Protein AF-A0A150VLS5-F1 (afdb_monomer_lite)

Secondary structure (DSSP, 8-state):
--SSSSTTTTHHHH--HHHHHHHHHHHHHHHHHHHHHHHHHTSTT----GGGGSGGGHHHHHHHHHHHHHHHHHHHHTHHHHHHHHHHHHHHSSPPPTTPPPPP--

pLDDT: mean 85.42, std 16.16, range [37.53, 98.12]

Sequence (106 aa):
MELYRGYNWDGDDHWTVEAVRDWWRDRGRVREWAVAIAADWGADAHPHWGDNADPRHLGHYHDAAQGHRDFVAHIDGGLEAHLRGYLFWLEQRREPRDGEALPRLR

Structure (mmCIF, N/CA/C/O backbone):
data_AF-A0A150VLS5-F1
#
_entry.id   AF-A0A150VLS5-F1
#
loop_
_atom_site.group_PDB
_atom_site.id
_atom_site.type_symbol
_atom_site.label_atom_id
_atom_site.label_alt_id
_atom_site.label_comp_id
_atom_site.label_asym_id
_atom_site.label_entity_id
_atom_site.label_seq_id
_atom_site.pdbx_PDB_ins_code
_atom_site.Cartn_x
_atom_site.Cartn_y
_atom_site.Cartn_z
_atom_site.occupancy
_atom_site.B_iso_or_equiv
_atom_site.auth_seq_id
_atom_site.auth_comp_id
_atom_site.auth_asym_id
_atom_site.auth_atom_id
_atom_site.pdbx_PDB_model_num
ATOM 1 N N . MET A 1 1 ? 19.022 -3.325 24.878 1.00 37.53 1 MET A N 1
ATOM 2 C CA . MET A 1 1 ? 18.611 -3.507 23.469 1.00 37.53 1 MET A CA 1
ATOM 3 C C . MET A 1 1 ? 17.462 -2.550 23.203 1.00 37.53 1 MET A C 1
ATOM 5 O O . MET A 1 1 ? 16.334 -2.855 23.554 1.00 37.53 1 MET A O 1
ATOM 9 N N . GLU A 1 2 ? 17.769 -1.363 22.686 1.00 45.22 2 GLU A N 1
ATOM 10 C CA . GLU A 1 2 ? 16.852 -0.212 22.642 1.00 45.22 2 GLU A CA 1
ATOM 11 C C . GLU A 1 2 ? 16.812 0.431 21.242 1.00 45.22 2 GLU A C 1
ATOM 13 O O . GLU A 1 2 ? 16.665 1.635 21.104 1.00 45.22 2 GLU A O 1
ATOM 18 N N . LEU A 1 3 ? 16.987 -0.361 20.176 1.00 46.38 3 LEU A N 1
ATOM 19 C CA . LEU A 1 3 ? 17.168 0.177 18.818 1.00 46.38 3 LEU A CA 1
ATOM 20 C C . LEU A 1 3 ? 15.883 0.274 17.970 1.00 46.38 3 LEU A C 1
ATOM 22 O O . LEU A 1 3 ? 15.936 0.800 16.868 1.00 46.38 3 LEU A O 1
ATOM 26 N N . TYR A 1 4 ? 14.734 -0.201 18.466 1.00 48.53 4 TYR A N 1
ATOM 27 C CA . TYR A 1 4 ? 13.494 -0.315 17.672 1.00 48.53 4 TYR A CA 1
ATOM 28 C C . TYR A 1 4 ? 12.305 0.496 18.209 1.00 48.53 4 TYR A C 1
ATOM 30 O O . TYR A 1 4 ? 11.176 0.272 17.792 1.00 48.53 4 TYR A O 1
ATOM 38 N N . ARG A 1 5 ? 12.515 1.444 19.134 1.00 43.06 5 ARG A N 1
ATOM 39 C CA . ARG A 1 5 ? 11.415 2.302 19.630 1.00 43.06 5 ARG A CA 1
ATOM 40 C C . ARG A 1 5 ? 11.134 3.532 18.761 1.00 43.06 5 ARG A C 1
ATOM 42 O O . ARG A 1 5 ? 10.084 4.135 18.919 1.00 43.06 5 ARG A O 1
ATOM 49 N N . GLY A 1 6 ? 12.050 3.900 17.862 1.00 41.09 6 GLY A N 1
ATOM 50 C CA . GLY A 1 6 ? 11.961 5.147 17.092 1.00 41.09 6 GLY A CA 1
ATOM 51 C C . GLY A 1 6 ? 11.148 5.076 15.798 1.00 41.09 6 GLY A C 1
ATOM 52 O O . GLY A 1 6 ? 10.700 6.112 15.331 1.00 41.09 6 GLY A O 1
ATOM 53 N N . TYR A 1 7 ? 10.929 3.887 15.226 1.00 45.72 7 TYR A N 1
ATOM 54 C CA . TYR A 1 7 ? 10.230 3.756 13.935 1.00 45.72 7 TYR A CA 1
ATOM 55 C C . TYR A 1 7 ? 8.700 3.862 14.031 1.00 45.72 7 TYR A C 1
ATOM 57 O O . TYR A 1 7 ? 8.051 4.029 13.006 1.00 45.72 7 TYR A O 1
ATOM 65 N N . ASN A 1 8 ? 8.135 3.800 15.242 1.00 47.16 8 ASN A N 1
ATOM 66 C CA . ASN A 1 8 ? 6.684 3.762 15.461 1.00 47.16 8 ASN A CA 1
ATOM 67 C C . ASN A 1 8 ? 6.135 5.006 16.185 1.00 47.16 8 ASN A C 1
ATOM 69 O O . ASN A 1 8 ? 4.960 5.024 16.526 1.00 47.16 8 ASN A O 1
ATOM 73 N N . TRP A 1 9 ? 6.964 6.006 16.516 1.00 44.75 9 TRP A N 1
ATOM 74 C CA . TRP A 1 9 ? 6.587 6.957 17.574 1.00 44.75 9 TRP A CA 1
ATOM 75 C C . TRP A 1 9 ? 5.832 8.217 17.110 1.00 44.75 9 TRP A C 1
ATOM 77 O O . TRP A 1 9 ? 5.200 8.836 17.953 1.00 44.75 9 TRP A O 1
ATOM 87 N N . ASP A 1 10 ? 5.829 8.606 15.828 1.00 54.88 10 ASP A N 1
ATOM 88 C CA . ASP A 1 10 ? 5.025 9.765 15.371 1.00 54.88 10 ASP A CA 1
ATOM 89 C C . ASP A 1 10 ? 3.909 9.407 14.378 1.00 54.88 10 ASP A C 1
ATOM 91 O O . ASP A 1 10 ? 2.846 10.023 14.395 1.00 54.88 10 ASP A O 1
ATOM 95 N N . GLY A 1 11 ? 4.100 8.381 13.545 1.00 58.59 11 GLY A N 1
ATOM 96 C CA . GLY A 1 11 ? 3.117 7.988 12.536 1.00 58.59 11 GLY A CA 1
ATOM 97 C C . GLY A 1 11 ? 1.762 7.633 13.150 1.00 58.59 11 GLY A C 1
ATOM 98 O O . GLY A 1 11 ? 0.732 8.132 12.703 1.00 58.59 11 GLY A O 1
ATOM 99 N N . ASP A 1 12 ? 1.762 6.836 14.218 1.00 63.00 12 ASP A N 1
ATOM 100 C CA . ASP A 1 12 ? 0.553 6.394 14.926 1.00 63.00 12 ASP A CA 1
ATOM 101 C C . ASP A 1 12 ? -0.183 7.519 15.680 1.00 63.00 12 ASP A C 1
ATOM 103 O O . ASP A 1 12 ? -1.351 7.353 16.050 1.00 63.00 12 ASP A O 1
ATOM 107 N N . ASP A 1 13 ? 0.482 8.657 15.909 1.00 67.56 13 ASP A N 1
ATOM 108 C CA . ASP A 1 13 ? -0.134 9.873 16.453 1.00 67.56 13 ASP A CA 1
ATOM 109 C C . ASP A 1 13 ? -0.816 10.706 15.352 1.00 67.56 13 ASP A C 1
ATOM 111 O O . ASP A 1 13 ? -1.687 11.532 15.639 1.00 67.56 13 ASP A O 1
ATOM 115 N N . HIS A 1 14 ? -0.459 10.473 14.085 1.00 77.50 14 HIS A N 1
ATOM 116 C CA . HIS A 1 14 ? -1.013 11.165 12.922 1.00 77.50 14 HIS A CA 1
ATOM 117 C C . HIS A 1 14 ? -2.060 10.344 12.159 1.00 77.50 14 HIS A C 1
ATOM 119 O O . HIS A 1 14 ? -2.957 10.923 11.540 1.00 77.50 14 HIS A O 1
ATOM 125 N N . TRP A 1 15 ? -1.985 9.013 12.201 1.00 86.44 15 TRP A N 1
ATOM 126 C CA . TRP A 1 15 ? -2.952 8.142 11.538 1.00 86.44 15 TRP A CA 1
ATOM 127 C C . TRP A 1 15 ? -4.241 8.010 12.346 1.00 86.44 15 TRP A C 1
ATOM 129 O O . TRP A 1 15 ? -4.260 7.525 13.473 1.00 86.44 15 TRP A O 1
ATOM 139 N N . THR A 1 16 ? -5.355 8.400 11.731 1.00 91.75 16 THR A N 1
ATOM 140 C CA . THR A 1 16 ? -6.701 8.122 12.241 1.00 91.75 16 THR A CA 1
ATOM 141 C C . THR A 1 16 ? -7.340 6.973 11.470 1.00 91.75 16 THR A C 1
ATOM 143 O O . THR A 1 16 ? -6.938 6.649 10.349 1.00 91.75 16 THR A O 1
ATOM 146 N N . VAL A 1 17 ? -8.381 6.371 12.050 1.00 93.62 17 VAL A N 1
ATOM 147 C CA . VAL A 1 17 ? -9.194 5.348 11.373 1.00 93.62 17 VAL A CA 1
ATOM 148 C C . VAL A 1 17 ? -9.718 5.872 10.037 1.00 93.62 17 VAL A C 1
ATOM 150 O O . VAL A 1 17 ? -9.695 5.162 9.031 1.00 93.62 17 VAL A O 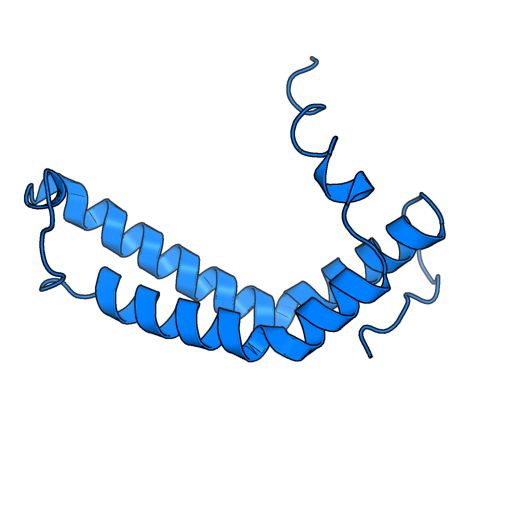1
ATOM 153 N N . GLU A 1 18 ? -10.164 7.125 10.018 1.00 94.31 18 GLU A N 1
ATOM 154 C CA . GLU A 1 18 ? -10.667 7.809 8.832 1.00 94.31 18 GLU A CA 1
ATOM 155 C C . GLU A 1 18 ? -9.564 7.993 7.789 1.00 94.31 18 GLU A C 1
ATOM 157 O O . GLU A 1 18 ? -9.768 7.619 6.638 1.00 94.31 18 GLU A O 1
ATOM 162 N N . ALA A 1 19 ? -8.378 8.466 8.185 1.00 94.31 19 ALA A N 1
ATOM 163 C CA . ALA A 1 19 ? -7.257 8.659 7.267 1.00 94.31 19 ALA A CA 1
ATOM 164 C C . ALA A 1 19 ? -6.801 7.337 6.626 1.00 94.31 19 ALA A C 1
ATOM 166 O O . ALA A 1 19 ? -6.509 7.291 5.431 1.00 94.31 19 ALA A O 1
ATOM 167 N N . VAL A 1 20 ? -6.794 6.240 7.391 1.00 95.19 20 VAL A N 1
ATOM 168 C CA . VAL A 1 20 ? -6.477 4.904 6.866 1.00 95.19 20 VAL A CA 1
ATOM 169 C C . VAL A 1 20 ? -7.555 4.419 5.887 1.00 95.19 20 VAL A C 1
ATOM 171 O O . VAL A 1 20 ? -7.221 3.851 4.847 1.00 95.19 20 VAL A O 1
ATOM 174 N N . ARG A 1 21 ? -8.845 4.651 6.171 1.00 96.69 21 ARG A N 1
ATOM 175 C CA . ARG A 1 21 ? -9.946 4.315 5.245 1.00 96.69 21 ARG A CA 1
ATOM 176 C C . ARG A 1 21 ? -9.896 5.143 3.963 1.00 96.69 21 ARG A C 1
ATOM 178 O O . ARG A 1 21 ? -10.076 4.592 2.878 1.00 96.69 21 ARG A O 1
ATOM 185 N N . ASP A 1 22 ? -9.613 6.436 4.074 1.00 96.56 22 ASP A N 1
ATOM 186 C CA . ASP A 1 22 ? -9.456 7.335 2.931 1.00 96.56 22 ASP A CA 1
ATOM 187 C C . ASP A 1 22 ? -8.299 6.890 2.042 1.00 96.56 22 ASP A C 1
ATOM 189 O O . ASP A 1 22 ? -8.475 6.706 0.836 1.00 96.56 22 ASP A O 1
ATOM 193 N N . TRP A 1 23 ? -7.148 6.602 2.649 1.00 95.81 23 TRP A N 1
ATOM 194 C CA . TRP A 1 23 ? -6.011 6.048 1.929 1.00 95.81 23 TRP A CA 1
ATOM 195 C C . TRP A 1 23 ? -6.357 4.711 1.263 1.00 95.81 23 TRP A C 1
ATOM 197 O O . TRP A 1 23 ? -6.045 4.506 0.089 1.00 95.81 23 TRP A O 1
ATOM 207 N N . TRP A 1 24 ? -7.052 3.809 1.970 1.00 97.12 24 TRP A N 1
ATOM 208 C CA . TRP A 1 24 ? -7.461 2.520 1.412 1.00 97.12 24 TRP A CA 1
ATOM 209 C C . TRP A 1 24 ? -8.354 2.691 0.185 1.00 97.12 24 TRP A C 1
ATOM 211 O O . TRP A 1 24 ? -8.161 2.006 -0.818 1.00 97.12 24 TRP A O 1
ATOM 221 N N . ARG A 1 25 ? -9.313 3.614 0.224 1.00 97.12 25 ARG A N 1
ATOM 222 C CA . ARG A 1 25 ? -10.182 3.925 -0.916 1.00 97.12 25 ARG A CA 1
ATOM 223 C C . ARG A 1 25 ? -9.393 4.455 -2.117 1.00 97.12 25 ARG A C 1
ATOM 225 O O . ARG A 1 25 ? -9.665 4.033 -3.240 1.00 97.12 25 ARG A O 1
ATOM 232 N N . ASP A 1 26 ? -8.374 5.271 -1.874 1.00 97.12 26 ASP A N 1
ATOM 233 C CA . ASP A 1 26 ? -7.554 5.897 -2.917 1.00 97.12 26 ASP A CA 1
ATOM 234 C C . ASP A 1 26 ? -6.337 5.063 -3.355 1.00 97.12 26 ASP A C 1
ATOM 236 O O . ASP A 1 26 ? -5.617 5.452 -4.283 1.00 97.12 26 ASP A O 1
ATOM 240 N N . ARG A 1 27 ? -6.114 3.887 -2.749 1.00 97.00 27 ARG A N 1
ATOM 241 C CA . ARG A 1 27 ? -4.930 3.031 -2.970 1.00 97.00 27 ARG A CA 1
ATOM 242 C C . ARG A 1 27 ? -4.656 2.686 -4.434 1.00 97.00 27 ARG A C 1
ATOM 244 O O . ARG A 1 27 ? -3.512 2.422 -4.793 1.00 97.00 27 ARG A O 1
ATOM 251 N N . GLY A 1 28 ? -5.685 2.712 -5.287 1.00 97.44 28 GLY A N 1
ATOM 252 C CA . GLY A 1 28 ? -5.546 2.511 -6.731 1.00 97.44 28 GLY A CA 1
ATOM 253 C C . GLY A 1 28 ? -4.525 3.461 -7.360 1.00 97.44 28 GLY A C 1
ATOM 254 O O . GLY A 1 28 ? -3.713 3.026 -8.167 1.00 97.44 28 GLY A O 1
ATOM 255 N N . ARG A 1 29 ? -4.462 4.717 -6.900 1.00 97.75 29 ARG A N 1
ATOM 256 C CA . ARG A 1 29 ? -3.489 5.710 -7.386 1.00 97.75 29 ARG A CA 1
ATOM 257 C C . ARG A 1 29 ? -2.050 5.325 -7.041 1.00 97.75 29 ARG A C 1
ATOM 259 O O . ARG A 1 29 ? -1.157 5.443 -7.873 1.00 97.75 29 ARG A O 1
ATOM 266 N N . VAL A 1 30 ? -1.830 4.847 -5.815 1.00 96.56 30 VAL A N 1
ATOM 267 C CA . VAL A 1 30 ? -0.514 4.372 -5.354 1.00 96.56 30 VAL A CA 1
ATOM 268 C C . VAL A 1 30 ? -0.109 3.118 -6.120 1.00 96.56 30 VAL A C 1
ATOM 270 O O . VAL A 1 30 ? 1.036 3.001 -6.548 1.00 96.56 30 VAL A O 1
ATOM 273 N N . ARG A 1 31 ? -1.057 2.205 -6.344 1.00 98.00 31 ARG A N 1
ATOM 274 C CA . ARG A 1 31 ? -0.849 0.994 -7.138 1.00 98.00 31 ARG A CA 1
ATOM 275 C C . ARG A 1 31 ? -0.457 1.323 -8.580 1.00 98.00 31 ARG A C 1
ATOM 277 O O . ARG A 1 31 ? 0.514 0.770 -9.078 1.00 98.00 31 ARG A O 1
ATOM 284 N N . GLU A 1 32 ? -1.189 2.214 -9.244 1.00 98.12 32 GLU A N 1
ATOM 285 C CA . GLU A 1 32 ? -0.893 2.656 -10.614 1.00 98.12 32 GLU A CA 1
ATOM 286 C C . GLU A 1 32 ? 0.498 3.282 -10.716 1.00 98.12 32 GLU A C 1
ATOM 288 O O . GLU A 1 32 ? 1.278 2.914 -11.595 1.00 98.12 32 GLU A O 1
ATOM 293 N N . TRP A 1 33 ? 0.837 4.168 -9.778 1.00 97.44 33 TRP A N 1
ATOM 294 C CA . TRP A 1 33 ? 2.172 4.749 -9.692 1.00 97.44 33 TRP A CA 1
ATOM 295 C C . TRP A 1 33 ? 3.255 3.679 -9.495 1.00 97.44 33 TRP A C 1
ATOM 297 O O . TRP A 1 33 ? 4.251 3.685 -10.217 1.00 97.44 33 TRP A O 1
ATOM 307 N N . ALA A 1 34 ? 3.046 2.730 -8.576 1.00 97.25 34 ALA A N 1
ATOM 308 C CA . ALA A 1 34 ? 4.000 1.660 -8.292 1.00 97.25 34 ALA A CA 1
ATOM 309 C C . ALA A 1 34 ? 4.215 0.738 -9.507 1.00 97.25 34 ALA A C 1
ATOM 311 O O . ALA A 1 34 ? 5.339 0.326 -9.782 1.00 97.25 34 ALA A O 1
ATOM 312 N N . VAL A 1 35 ? 3.162 0.451 -10.278 1.00 97.94 35 VAL A N 1
ATOM 313 C CA . VAL A 1 35 ? 3.277 -0.298 -11.540 1.00 97.94 35 VAL A CA 1
ATOM 314 C C . VAL A 1 35 ? 4.090 0.488 -12.569 1.00 97.94 35 VAL A C 1
ATOM 316 O O . VAL A 1 35 ? 4.986 -0.077 -13.196 1.00 97.94 35 VAL A O 1
ATOM 319 N N . ALA A 1 36 ? 3.801 1.780 -12.738 1.00 96.25 36 ALA A N 1
ATOM 320 C CA . ALA A 1 36 ? 4.492 2.619 -13.711 1.00 96.25 36 ALA A CA 1
ATOM 321 C C . ALA A 1 36 ? 5.988 2.756 -13.387 1.00 96.25 36 ALA A C 1
ATOM 323 O O . ALA A 1 36 ? 6.825 2.575 -14.269 1.00 96.25 36 ALA A O 1
ATOM 324 N N . ILE A 1 37 ? 6.331 3.007 -12.121 1.00 93.44 37 ILE A N 1
ATOM 325 C CA . ILE A 1 37 ? 7.727 3.169 -11.705 1.00 93.44 37 ILE A CA 1
ATOM 326 C C . ILE A 1 37 ? 8.494 1.840 -11.749 1.00 93.44 37 ILE A C 1
ATOM 328 O O . ILE A 1 37 ? 9.648 1.818 -12.160 1.00 93.44 37 ILE A O 1
ATOM 332 N N . ALA A 1 38 ? 7.849 0.710 -11.430 1.00 95.12 38 ALA A N 1
ATOM 333 C CA . ALA A 1 38 ? 8.465 -0.609 -11.572 1.00 95.12 38 ALA A CA 1
ATOM 334 C C . ALA A 1 38 ? 8.796 -0.954 -13.031 1.00 95.12 38 ALA A C 1
ATOM 336 O O . ALA A 1 38 ? 9.763 -1.671 -13.293 1.00 95.12 38 ALA A O 1
ATOM 337 N N . ALA A 1 39 ? 7.972 -0.494 -13.977 1.00 94.19 39 ALA A N 1
ATOM 338 C CA . ALA A 1 39 ? 8.226 -0.674 -15.401 1.00 94.19 39 ALA A CA 1
ATOM 339 C C . ALA A 1 39 ? 9.381 0.215 -15.880 1.00 94.19 39 ALA A C 1
ATOM 341 O O . ALA A 1 39 ? 10.245 -0.263 -16.608 1.00 94.19 39 ALA A O 1
ATOM 342 N N . ASP A 1 40 ? 9.415 1.474 -15.439 1.00 90.94 40 ASP A N 1
ATOM 343 C CA . ASP A 1 40 ? 10.478 2.424 -15.774 1.00 90.94 40 ASP A CA 1
ATOM 344 C C . ASP A 1 40 ? 11.837 1.978 -15.213 1.00 90.94 40 ASP A C 1
ATOM 346 O O . ASP A 1 40 ? 12.796 1.823 -15.962 1.00 90.94 40 ASP A O 1
ATOM 350 N N . TRP A 1 41 ? 11.912 1.681 -13.915 1.00 89.56 41 TRP A N 1
ATOM 351 C CA . TRP A 1 41 ? 13.166 1.302 -13.248 1.00 89.56 41 TRP A CA 1
ATOM 352 C C . TRP A 1 41 ? 13.604 -0.131 -13.553 1.00 89.56 41 TRP A C 1
ATOM 354 O O . TRP A 1 41 ? 14.765 -0.481 -13.374 1.00 89.56 41 TRP A O 1
ATOM 364 N N . GLY A 1 42 ? 12.683 -0.982 -14.005 1.00 88.75 42 GLY A N 1
ATOM 365 C CA . GLY A 1 42 ? 12.999 -2.339 -14.446 1.00 88.75 42 GLY A CA 1
ATOM 366 C C . GLY A 1 42 ? 13.500 -2.418 -15.888 1.00 88.75 42 GLY A C 1
ATOM 367 O O . GLY A 1 42 ? 13.822 -3.515 -16.339 1.00 88.75 42 GLY A O 1
ATOM 368 N N . ALA A 1 43 ? 13.506 -1.308 -16.630 1.00 86.94 43 ALA A N 1
ATOM 369 C CA . ALA A 1 43 ? 13.995 -1.281 -17.996 1.00 86.94 43 ALA A CA 1
ATOM 370 C C . ALA A 1 43 ? 15.518 -1.100 -18.021 1.00 86.94 43 ALA A C 1
ATOM 372 O O . ALA A 1 43 ? 16.038 -0.131 -17.474 1.00 86.94 43 ALA A O 1
ATOM 373 N N . ASP A 1 44 ? 16.220 -1.943 -18.783 1.00 78.62 44 ASP A N 1
ATOM 374 C CA . ASP A 1 44 ? 17.667 -1.795 -19.019 1.00 78.62 44 ASP A CA 1
ATOM 375 C C . ASP A 1 44 ? 18.034 -0.428 -19.635 1.00 78.62 44 ASP A C 1
ATOM 377 O O . ASP A 1 44 ? 19.173 0.023 -19.546 1.00 78.62 44 ASP A O 1
ATOM 381 N N . ALA A 1 45 ? 17.064 0.225 -20.284 1.00 75.00 45 ALA A N 1
ATOM 382 C CA . ALA A 1 45 ? 17.196 1.536 -20.913 1.00 75.00 45 ALA A CA 1
ATOM 383 C C . ALA A 1 45 ? 16.698 2.700 -20.031 1.00 75.00 45 ALA A C 1
ATOM 385 O O . ALA A 1 45 ? 16.505 3.802 -20.555 1.00 75.00 45 ALA A O 1
ATOM 386 N N . HIS A 1 46 ? 16.439 2.469 -18.736 1.00 70.94 46 HIS A N 1
ATOM 387 C CA . HIS A 1 46 ? 16.000 3.510 -17.805 1.00 70.94 46 HIS A CA 1
ATOM 388 C C . HIS A 1 46 ? 16.932 4.734 -17.886 1.00 70.94 46 HIS A C 1
ATOM 390 O O . HIS A 1 46 ? 18.157 4.566 -17.865 1.00 70.94 46 HIS A O 1
ATOM 396 N N . PRO A 1 47 ? 16.403 5.971 -17.998 1.00 68.56 47 PRO A N 1
ATOM 397 C CA . PRO A 1 47 ? 17.252 7.129 -18.194 1.00 68.56 47 PRO A CA 1
ATOM 398 C C . PRO A 1 47 ? 18.155 7.357 -16.985 1.00 68.56 47 PRO A C 1
ATOM 400 O O . PRO A 1 47 ? 17.717 7.497 -15.844 1.00 68.56 47 PRO A O 1
ATOM 403 N N . HIS A 1 48 ? 19.444 7.448 -17.260 1.00 65.12 48 HIS A N 1
ATOM 404 C CA . HIS A 1 48 ? 20.446 7.703 -16.251 1.00 65.12 48 HIS A CA 1
ATOM 405 C C . HIS A 1 48 ? 20.470 9.187 -15.860 1.00 65.12 48 HIS A C 1
ATOM 407 O O . HIS A 1 48 ? 21.066 10.014 -16.553 1.00 65.12 48 HIS A O 1
ATOM 413 N N . TRP A 1 49 ? 19.830 9.544 -14.748 1.00 64.62 49 TRP A N 1
ATOM 414 C CA . TRP A 1 49 ? 19.888 10.902 -14.195 1.00 64.62 49 TRP A CA 1
ATOM 415 C C . TRP A 1 49 ? 20.941 10.998 -13.082 1.00 64.62 49 TRP A C 1
ATOM 417 O O . TRP A 1 49 ? 20.907 10.212 -12.138 1.00 64.62 49 TRP A O 1
ATOM 427 N N . GLY A 1 50 ? 21.838 11.989 -13.140 1.00 65.94 50 GLY A N 1
ATOM 428 C CA . GLY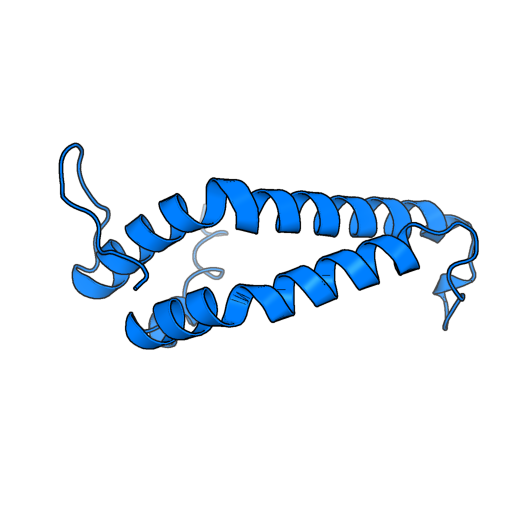 A 1 50 ? 22.862 12.212 -12.105 1.00 65.94 50 GLY A CA 1
ATOM 429 C C . GLY A 1 50 ? 23.918 11.097 -12.040 1.00 65.94 50 GLY A C 1
ATOM 430 O O . GLY A 1 50 ? 24.285 10.532 -13.068 1.00 65.94 50 GLY A O 1
ATOM 431 N N . ASP A 1 51 ? 24.386 10.751 -10.836 1.00 64.94 51 ASP A N 1
ATOM 432 C CA . ASP A 1 51 ? 25.414 9.712 -10.603 1.00 64.94 51 ASP A CA 1
ATOM 433 C C . ASP A 1 51 ? 24.946 8.279 -10.948 1.00 64.94 51 ASP A C 1
ATOM 435 O O . ASP A 1 51 ? 25.719 7.318 -10.944 1.00 64.94 51 ASP A O 1
ATOM 439 N N . ASN A 1 52 ? 23.674 8.133 -11.314 1.00 62.09 52 ASN A N 1
ATOM 440 C CA . ASN A 1 52 ? 23.021 6.868 -11.632 1.00 62.09 52 ASN A CA 1
ATOM 441 C C . ASN A 1 52 ? 23.308 6.353 -13.054 1.00 62.09 52 ASN A C 1
ATOM 443 O O . ASN A 1 52 ? 22.791 5.312 -13.461 1.00 62.09 52 ASN A O 1
ATOM 447 N N . ALA A 1 53 ? 24.123 7.086 -13.820 1.00 68.44 53 ALA A N 1
ATOM 448 C CA . ALA A 1 53 ? 24.666 6.638 -15.102 1.00 68.44 53 ALA A CA 1
ATOM 449 C C . ALA A 1 53 ? 25.749 5.572 -14.977 1.00 68.44 53 ALA A C 1
ATOM 451 O O . ALA A 1 53 ? 26.098 4.949 -15.978 1.00 68.44 53 ALA A O 1
ATOM 452 N N . ASP A 1 54 ? 26.281 5.354 -13.772 1.00 77.94 54 ASP A N 1
ATOM 453 C CA . ASP A 1 54 ? 27.225 4.267 -13.543 1.00 77.94 54 ASP A CA 1
ATOM 454 C C . ASP A 1 54 ? 26.486 2.912 -13.640 1.00 77.94 54 ASP A C 1
ATOM 456 O O . ASP A 1 54 ? 25.583 2.653 -12.833 1.00 77.94 54 ASP A O 1
ATOM 460 N N . PRO A 1 55 ? 26.884 2.016 -14.570 1.00 78.62 55 PRO A N 1
ATOM 461 C CA . PRO A 1 55 ? 26.305 0.680 -14.719 1.00 78.62 55 PRO A CA 1
ATOM 462 C C . PRO A 1 55 ? 26.290 -0.154 -13.433 1.00 78.62 55 PRO A C 1
ATOM 464 O O . PRO A 1 55 ? 25.495 -1.086 -13.317 1.00 78.62 55 PRO A O 1
ATOM 467 N N . ARG A 1 56 ? 27.135 0.169 -12.446 1.00 83.38 56 ARG A N 1
ATOM 468 C CA . ARG A 1 56 ? 27.128 -0.482 -11.127 1.00 83.38 56 ARG A CA 1
ATOM 469 C C . ARG A 1 56 ? 25.799 -0.329 -10.391 1.00 83.38 56 ARG A C 1
ATOM 471 O O . ARG A 1 56 ? 25.462 -1.206 -9.602 1.00 83.38 56 ARG A O 1
ATOM 478 N N . HIS A 1 57 ? 25.039 0.735 -10.656 1.00 80.81 57 HIS A N 1
ATOM 479 C CA . HIS A 1 57 ? 23.754 0.970 -9.999 1.00 80.81 57 HIS A CA 1
ATOM 480 C C . HIS A 1 57 ? 22.569 0.296 -10.701 1.00 80.81 57 HIS A C 1
ATOM 482 O O . HIS A 1 57 ? 21.487 0.248 -10.120 1.00 80.81 57 HIS A O 1
ATOM 488 N N . LEU A 1 58 ? 22.752 -0.282 -11.897 1.00 81.75 58 LEU A N 1
ATOM 489 C CA . LEU A 1 58 ? 21.674 -0.939 -12.652 1.00 81.75 58 LEU A CA 1
ATOM 490 C C . LEU A 1 58 ? 20.969 -2.027 -11.823 1.00 81.75 58 LEU A C 1
ATOM 492 O O . LEU A 1 58 ? 19.744 -2.117 -11.809 1.00 81.75 58 LEU A O 1
ATOM 496 N N . GLY A 1 59 ? 21.739 -2.800 -11.052 1.00 85.88 59 GLY A N 1
ATOM 497 C CA . GLY A 1 59 ? 21.185 -3.808 -10.147 1.00 85.88 59 GLY A CA 1
ATOM 498 C C . GLY A 1 59 ? 20.272 -3.227 -9.061 1.00 85.88 59 GLY A C 1
ATOM 499 O O . GLY A 1 59 ? 19.275 -3.856 -8.717 1.00 85.88 59 GLY A O 1
ATOM 500 N N . HIS A 1 60 ? 20.555 -2.020 -8.558 1.00 87.75 60 HIS A N 1
ATOM 501 C CA . HIS A 1 60 ? 19.714 -1.360 -7.554 1.00 87.75 60 HIS A CA 1
ATOM 502 C C . HIS A 1 60 ? 18.369 -0.913 -8.130 1.00 87.75 60 HIS A C 1
ATOM 504 O O . HIS A 1 60 ? 17.357 -0.995 -7.442 1.00 87.75 60 HIS A O 1
ATOM 510 N N . TYR A 1 61 ? 18.336 -0.494 -9.396 1.00 87.25 61 TYR A N 1
ATOM 511 C CA . TYR A 1 61 ? 17.088 -0.151 -10.078 1.00 87.25 61 TYR A CA 1
ATOM 512 C C . TYR A 1 61 ? 16.194 -1.366 -10.290 1.00 87.25 61 TYR A C 1
ATOM 514 O O . TYR A 1 61 ? 14.997 -1.308 -10.012 1.00 87.25 61 TYR A O 1
ATOM 522 N N . HIS A 1 62 ? 16.778 -2.492 -10.703 1.00 89.81 62 HIS A N 1
ATOM 523 C CA . HIS A 1 62 ? 16.032 -3.738 -10.867 1.00 89.81 62 HIS A CA 1
ATOM 524 C C . HIS A 1 62 ? 15.497 -4.266 -9.532 1.00 89.81 62 HIS A C 1
ATOM 526 O O . HIS A 1 62 ? 14.354 -4.724 -9.473 1.00 89.81 62 HIS A O 1
ATOM 532 N N . ASP A 1 63 ? 16.295 -4.166 -8.466 1.00 93.44 63 ASP A N 1
ATOM 533 C CA . ASP A 1 63 ? 15.879 -4.518 -7.107 1.00 93.44 63 ASP A CA 1
ATOM 534 C C . ASP A 1 63 ? 14.732 -3.618 -6.618 1.00 93.44 63 ASP A C 1
ATOM 536 O O . ASP A 1 63 ? 13.687 -4.109 -6.196 1.00 93.44 63 ASP A O 1
ATOM 540 N N . ALA A 1 64 ? 14.846 -2.300 -6.794 1.00 92.19 64 ALA A N 1
ATOM 541 C CA . ALA A 1 64 ? 13.779 -1.366 -6.450 1.00 92.19 64 ALA A CA 1
ATOM 542 C C . ALA A 1 64 ? 12.500 -1.605 -7.276 1.00 92.19 64 ALA A C 1
ATOM 544 O O . ALA A 1 64 ? 11.393 -1.600 -6.734 1.00 92.19 64 ALA A O 1
ATOM 545 N N . ALA A 1 65 ? 12.632 -1.893 -8.574 1.00 94.69 65 ALA A N 1
ATOM 546 C CA . ALA A 1 65 ? 11.512 -2.290 -9.422 1.00 94.69 65 ALA A CA 1
ATOM 547 C C . ALA A 1 65 ? 10.841 -3.579 -8.922 1.00 94.69 65 ALA A C 1
ATOM 549 O O . ALA A 1 65 ? 9.614 -3.698 -8.983 1.00 94.69 65 ALA A O 1
ATOM 550 N N . GLN A 1 66 ? 11.620 -4.533 -8.403 1.00 97.31 66 GLN A N 1
ATOM 551 C CA . GLN A 1 66 ? 11.073 -5.725 -7.764 1.00 97.31 66 GLN A CA 1
ATOM 552 C C . GLN A 1 66 ? 10.333 -5.378 -6.468 1.00 97.31 66 GLN A C 1
ATO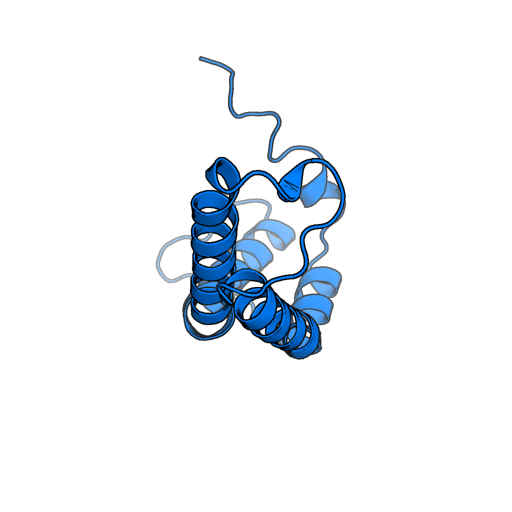M 554 O O . GLN A 1 66 ? 9.196 -5.811 -6.302 1.00 97.31 66 GLN A O 1
ATOM 559 N N . GLY A 1 67 ? 10.897 -4.516 -5.621 1.00 97.19 67 GLY A N 1
ATOM 560 C CA . GLY A 1 67 ? 10.225 -4.031 -4.414 1.00 97.19 67 GLY A CA 1
ATOM 561 C C . GLY A 1 67 ? 8.876 -3.363 -4.709 1.00 97.19 67 GLY A C 1
ATOM 562 O O . GLY A 1 67 ? 7.894 -3.601 -4.008 1.00 97.19 67 GLY A O 1
ATOM 563 N N . HIS A 1 68 ? 8.773 -2.592 -5.795 1.00 97.44 68 HIS A N 1
ATOM 564 C CA . HIS A 1 68 ? 7.497 -2.023 -6.236 1.00 97.44 68 HIS A CA 1
ATOM 565 C C . HIS A 1 68 ? 6.490 -3.089 -6.695 1.00 97.44 68 HIS A C 1
ATOM 567 O O . HIS A 1 68 ? 5.301 -2.974 -6.385 1.00 97.44 68 HIS A O 1
ATOM 573 N N . ARG A 1 69 ? 6.938 -4.146 -7.388 1.00 97.94 69 ARG A N 1
ATOM 574 C CA . ARG A 1 69 ? 6.078 -5.287 -7.757 1.00 97.94 69 ARG A CA 1
ATOM 575 C C . ARG A 1 69 ? 5.574 -6.037 -6.525 1.00 97.94 69 ARG A C 1
ATOM 577 O O . ARG A 1 69 ? 4.383 -6.337 -6.445 1.00 97.94 69 ARG A O 1
ATOM 584 N N . ASP A 1 70 ? 6.449 -6.276 -5.556 1.00 98.00 70 ASP A N 1
ATOM 585 C CA . ASP A 1 70 ? 6.098 -6.934 -4.297 1.00 98.00 70 ASP A CA 1
ATOM 586 C C . ASP A 1 70 ? 5.115 -6.077 -3.487 1.00 98.00 70 ASP A C 1
ATOM 588 O O . ASP A 1 70 ? 4.140 -6.588 -2.934 1.00 98.00 70 ASP A O 1
ATOM 592 N N . PHE A 1 71 ? 5.301 -4.754 -3.487 1.00 96.19 71 PHE A N 1
ATOM 593 C CA . PHE A 1 71 ? 4.372 -3.828 -2.848 1.00 96.19 71 PHE A CA 1
ATOM 594 C C . PHE A 1 71 ? 2.987 -3.840 -3.507 1.00 96.19 71 PHE A C 1
ATOM 596 O O . PHE A 1 71 ? 1.982 -3.884 -2.800 1.00 96.19 71 PHE A O 1
ATOM 603 N N . VAL A 1 72 ? 2.903 -3.878 -4.842 1.00 98.00 72 VAL A N 1
ATOM 604 C CA . VAL A 1 72 ? 1.621 -4.040 -5.556 1.00 98.00 72 VAL A CA 1
ATOM 605 C C . VAL A 1 72 ? 0.944 -5.356 -5.172 1.00 98.00 72 VAL A C 1
ATOM 607 O O . VAL A 1 72 ? -0.244 -5.357 -4.851 1.00 98.00 72 VAL A O 1
ATOM 610 N N . ALA A 1 73 ? 1.692 -6.462 -5.132 1.00 97.62 73 ALA A N 1
ATOM 611 C CA . ALA A 1 73 ? 1.158 -7.749 -4.691 1.00 97.62 73 ALA A CA 1
ATOM 612 C C . ALA A 1 73 ? 0.650 -7.688 -3.239 1.00 97.62 73 ALA A C 1
ATOM 614 O O . ALA A 1 73 ? -0.388 -8.267 -2.911 1.00 97.62 73 ALA A O 1
ATOM 615 N N . HIS A 1 74 ? 1.337 -6.939 -2.373 1.00 96.19 74 HIS A N 1
ATOM 616 C CA . HIS A 1 74 ? 0.891 -6.712 -1.007 1.00 96.19 74 HIS A CA 1
ATOM 617 C C . HIS A 1 74 ? -0.394 -5.876 -0.945 1.00 96.19 74 HIS A C 1
ATOM 619 O O . HIS A 1 74 ? -1.316 -6.277 -0.235 1.00 96.19 74 HIS A O 1
ATOM 625 N N . ILE A 1 75 ? -0.510 -4.781 -1.711 1.00 96.31 75 ILE A N 1
ATOM 626 C CA . ILE A 1 75 ? -1.751 -3.989 -1.820 1.00 96.31 75 ILE A CA 1
ATOM 627 C C . ILE A 1 75 ? -2.926 -4.879 -2.247 1.00 96.31 75 ILE A C 1
ATOM 629 O O . ILE A 1 75 ? -4.014 -4.771 -1.678 1.00 96.31 75 ILE A O 1
ATOM 633 N N . ASP A 1 76 ? -2.699 -5.761 -3.223 1.00 95.50 76 ASP A N 1
ATOM 634 C CA . ASP A 1 76 ? -3.745 -6.586 -3.829 1.00 95.50 76 ASP A CA 1
ATOM 635 C C . ASP A 1 76 ? -4.139 -7.804 -2.964 1.00 95.50 76 ASP A C 1
ATOM 637 O O . ASP A 1 76 ? -5.266 -8.285 -3.085 1.00 95.50 76 ASP A O 1
ATOM 641 N N . GLY A 1 77 ? -3.254 -8.308 -2.089 1.00 92.00 77 GLY A N 1
ATOM 642 C CA . GLY A 1 77 ? -3.478 -9.586 -1.391 1.00 92.00 77 GLY A CA 1
ATOM 643 C C . GLY A 1 77 ? -3.237 -9.630 0.121 1.00 92.00 77 GLY A C 1
ATOM 644 O O . GLY A 1 77 ? -3.801 -10.494 0.789 1.00 92.00 77 GLY A O 1
ATOM 645 N N . GLY A 1 78 ? -2.420 -8.741 0.690 1.00 91.25 78 GLY A N 1
ATOM 646 C CA . GLY A 1 78 ? -2.005 -8.825 2.102 1.00 91.25 78 GLY A CA 1
ATOM 647 C C . GLY A 1 78 ? -2.364 -7.608 2.950 1.00 91.25 78 GLY A C 1
ATOM 648 O O . GLY A 1 78 ? -2.603 -7.732 4.153 1.00 91.25 78 GLY A O 1
ATOM 649 N N . LEU A 1 79 ? -2.433 -6.436 2.326 1.00 95.31 79 LEU A N 1
ATOM 650 C CA . LEU A 1 79 ? -2.506 -5.168 3.033 1.00 95.31 79 LEU A CA 1
ATOM 651 C C . LEU A 1 79 ? -3.848 -4.966 3.739 1.00 95.31 79 LEU A C 1
ATOM 653 O O . LEU A 1 79 ? -3.876 -4.413 4.833 1.00 95.31 79 LEU A O 1
ATOM 657 N N . GLU A 1 80 ? -4.955 -5.460 3.175 1.00 95.94 80 GLU A N 1
ATOM 658 C CA . GLU A 1 80 ? -6.267 -5.351 3.824 1.00 95.94 80 GLU A CA 1
ATOM 659 C C . GLU A 1 80 ? -6.267 -5.998 5.214 1.00 95.94 80 GLU A C 1
ATOM 661 O O . GLU A 1 80 ? -6.690 -5.380 6.189 1.00 95.94 80 GLU A O 1
ATOM 666 N N . ALA A 1 81 ? -5.777 -7.234 5.328 1.00 94.25 81 ALA A N 1
ATOM 667 C CA . ALA A 1 81 ? -5.753 -7.945 6.603 1.00 94.25 81 ALA A CA 1
ATOM 668 C C . ALA A 1 81 ? -4.901 -7.201 7.641 1.00 94.25 81 ALA A C 1
ATOM 670 O O . ALA A 1 81 ? -5.329 -7.034 8.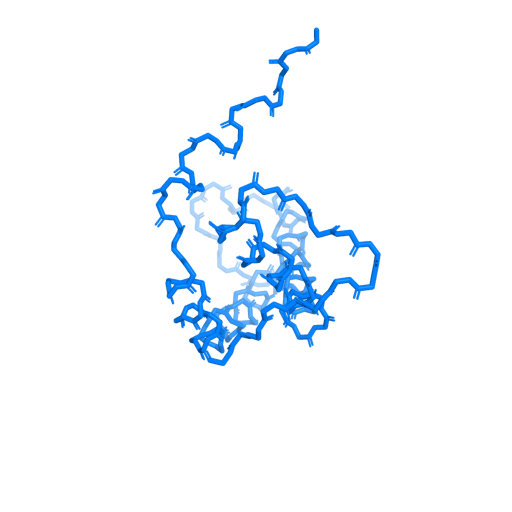785 1.00 94.25 81 ALA A O 1
ATOM 671 N N . HIS A 1 82 ? -3.739 -6.698 7.216 1.00 93.81 82 HIS A N 1
ATOM 672 C CA . HIS A 1 82 ? -2.860 -5.896 8.058 1.00 93.81 82 HIS A CA 1
ATOM 673 C C . HIS A 1 82 ? -3.548 -4.608 8.540 1.00 93.81 82 HIS A C 1
ATOM 675 O O . HIS A 1 82 ? -3.635 -4.367 9.745 1.00 93.81 82 HIS A O 1
ATOM 681 N N . LEU A 1 83 ? -4.122 -3.822 7.623 1.00 95.69 83 LEU A N 1
ATOM 682 C CA . LEU A 1 83 ? -4.779 -2.557 7.955 1.00 95.69 83 LEU A CA 1
ATOM 683 C C . LEU A 1 83 ? -6.011 -2.745 8.840 1.00 95.69 83 LEU A C 1
ATOM 685 O O . LEU A 1 83 ? -6.287 -1.900 9.681 1.00 95.69 83 LEU A O 1
ATOM 689 N N . ARG A 1 84 ? -6.749 -3.850 8.710 1.00 96.94 84 ARG A N 1
ATOM 690 C CA . ARG A 1 84 ? -7.874 -4.146 9.612 1.00 96.94 84 ARG A CA 1
ATOM 691 C C . ARG A 1 84 ? -7.414 -4.399 11.051 1.00 96.94 84 ARG A C 1
ATOM 693 O O . ARG A 1 84 ? -8.103 -3.982 11.980 1.00 96.94 84 ARG A O 1
ATOM 700 N N . GLY A 1 85 ? -6.258 -5.036 11.238 1.00 95.12 85 GLY A N 1
ATOM 701 C CA . GLY A 1 85 ? -5.611 -5.149 12.549 1.00 95.12 85 GLY A CA 1
ATOM 702 C C . GLY A 1 85 ? -5.125 -3.793 13.066 1.00 95.12 85 GLY A C 1
ATOM 703 O O . GLY A 1 85 ? -5.336 -3.464 14.231 1.00 95.12 85 GLY A O 1
ATOM 704 N N . TYR A 1 86 ? -4.564 -2.967 12.184 1.00 94.12 86 TYR A N 1
ATOM 705 C CA . TYR A 1 86 ? -4.122 -1.619 12.534 1.00 94.12 86 TYR A CA 1
ATOM 706 C C . TYR A 1 86 ? -5.282 -0.690 12.924 1.00 94.12 86 TYR A C 1
ATOM 708 O O . TYR A 1 86 ? -5.199 -0.007 13.939 1.00 94.12 86 TYR A O 1
ATOM 716 N N . LEU A 1 87 ? -6.414 -0.731 12.209 1.00 95.25 87 LEU A N 1
ATOM 717 C CA . LEU A 1 87 ? -7.631 -0.005 12.591 1.00 95.25 87 LEU A CA 1
ATOM 718 C C . LEU A 1 87 ? -8.101 -0.387 13.997 1.00 95.25 87 LEU A C 1
ATOM 720 O O . LEU A 1 87 ? -8.460 0.484 14.784 1.00 95.25 87 LEU A O 1
ATOM 724 N N . PHE A 1 88 ? -8.075 -1.684 14.321 1.00 95.00 88 PHE A N 1
ATOM 725 C CA . PHE A 1 88 ? -8.406 -2.151 15.664 1.00 95.00 88 PHE A CA 1
ATOM 726 C C . PHE A 1 88 ? -7.459 -1.545 16.705 1.00 95.00 88 PHE A C 1
ATOM 728 O O . PHE A 1 88 ? -7.908 -1.074 17.749 1.00 95.00 88 PHE A O 1
ATOM 735 N N . TRP A 1 89 ? -6.157 -1.518 16.415 1.00 93.75 89 TRP A N 1
ATOM 736 C CA . TRP A 1 89 ? -5.173 -0.910 17.303 1.00 93.75 89 TRP A CA 1
ATOM 737 C C . TRP A 1 89 ? -5.384 0.600 17.466 1.00 93.75 89 TRP A C 1
ATOM 739 O O . TRP A 1 89 ? -5.312 1.090 18.588 1.00 93.75 89 TRP A O 1
ATOM 749 N N . LEU A 1 90 ? -5.714 1.337 16.404 1.00 92.31 90 LEU A N 1
ATOM 750 C CA . LEU A 1 90 ? -6.007 2.772 16.495 1.00 92.31 90 LEU A CA 1
ATOM 751 C C . LEU A 1 90 ? -7.215 3.059 17.402 1.00 92.31 90 LEU A C 1
ATOM 753 O O . LEU A 1 90 ? -7.172 3.993 18.201 1.00 92.31 90 LEU A O 1
ATOM 757 N N . GLU A 1 91 ? -8.265 2.235 17.327 1.00 91.25 91 GLU A N 1
ATOM 758 C CA . GLU A 1 91 ? -9.476 2.384 18.149 1.00 91.25 91 GLU A CA 1
ATOM 759 C C . GLU A 1 91 ? -9.271 1.933 19.604 1.00 91.25 91 GLU A C 1
ATOM 761 O O . GLU A 1 91 ? -9.745 2.583 20.533 1.00 91.25 91 GLU A O 1
ATOM 766 N N . GLN A 1 92 ? -8.591 0.801 19.810 1.00 91.44 92 GLN A N 1
ATOM 767 C CA . GLN A 1 92 ? -8.528 0.112 21.107 1.00 91.44 92 GLN A CA 1
ATOM 768 C C . GLN A 1 92 ? -7.197 0.308 21.842 1.00 91.44 92 GLN A C 1
ATOM 770 O O . GLN A 1 92 ? -7.072 -0.082 23.004 1.00 91.44 92 GLN A O 1
ATOM 775 N N . ARG A 1 93 ? -6.189 0.864 21.160 1.00 90.88 93 ARG A N 1
ATOM 776 C CA . ARG A 1 93 ? -4.796 1.019 21.616 1.00 90.88 93 ARG A CA 1
ATOM 777 C C . ARG A 1 93 ? -4.178 -0.283 22.139 1.00 90.88 93 ARG A C 1
ATOM 779 O O . ARG A 1 93 ? -3.388 -0.289 23.081 1.00 90.88 93 ARG A O 1
ATOM 786 N N . ARG A 1 94 ? -4.553 -1.403 21.514 1.00 92.31 94 ARG A N 1
ATOM 787 C CA . ARG A 1 94 ? -4.017 -2.751 21.751 1.00 92.31 94 ARG A CA 1
ATOM 788 C C . ARG A 1 94 ? -4.194 -3.632 20.519 1.00 92.31 94 ARG A C 1
ATOM 790 O O . ARG A 1 94 ? -5.037 -3.354 19.673 1.00 92.31 94 ARG A O 1
ATOM 797 N N . GLU A 1 95 ? -3.456 -4.731 20.460 1.00 88.69 95 GLU A N 1
ATOM 798 C CA . GLU A 1 95 ? -3.626 -5.736 19.409 1.00 88.69 95 GLU A CA 1
ATOM 799 C C . GLU A 1 95 ? -4.957 -6.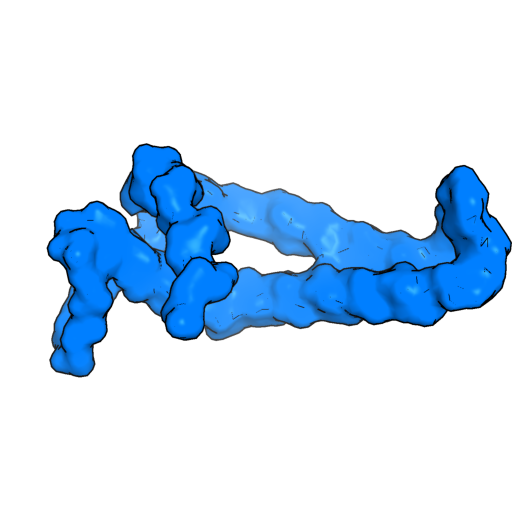509 19.544 1.00 88.69 95 GLU A C 1
ATOM 801 O O . GLU A 1 95 ? -5.467 -6.689 20.666 1.00 88.69 95 GLU A O 1
ATOM 806 N N . PRO A 1 96 ? -5.534 -6.965 18.415 1.00 91.88 96 PRO A N 1
ATOM 807 C C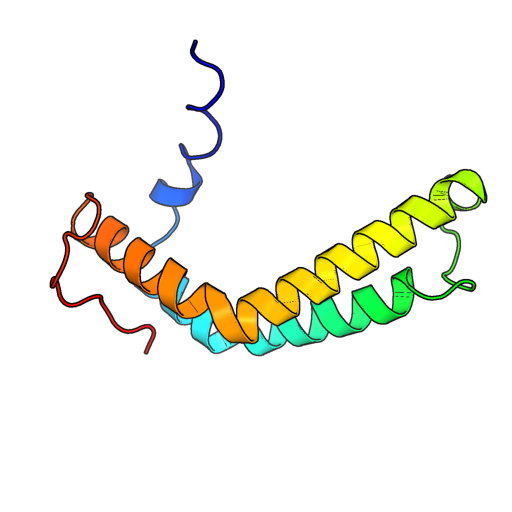A . PRO A 1 96 ? -6.681 -7.863 18.420 1.00 91.88 96 PRO A CA 1
ATOM 808 C C . PRO A 1 96 ? -6.288 -9.255 18.924 1.00 91.88 96 PRO A C 1
ATOM 810 O O . PRO A 1 96 ? -5.199 -9.754 18.652 1.00 91.88 96 PRO A O 1
ATOM 813 N N . ARG A 1 97 ? -7.199 -9.895 19.652 1.00 93.88 97 ARG A N 1
ATOM 814 C CA . ARG A 1 97 ? -7.085 -11.290 20.089 1.00 93.88 97 ARG A CA 1
ATOM 815 C C . ARG A 1 97 ? -7.780 -12.214 19.099 1.00 93.88 97 ARG A C 1
ATOM 817 O O . ARG A 1 97 ? -8.681 -11.800 18.367 1.00 93.88 97 ARG A O 1
ATOM 824 N N . ASP A 1 98 ? -7.408 -13.488 19.140 1.00 92.25 98 ASP A N 1
ATOM 825 C CA . ASP A 1 98 ? -8.025 -14.523 18.314 1.00 92.25 98 ASP A CA 1
ATOM 826 C C . ASP A 1 98 ? -9.553 -14.530 18.467 1.00 92.25 98 ASP A C 1
ATOM 828 O O . ASP A 1 98 ? -10.097 -14.573 19.572 1.00 92.25 98 ASP A O 1
ATOM 832 N N . GLY A 1 99 ? -10.249 -14.478 17.331 1.00 92.25 99 GLY A N 1
ATOM 833 C CA . GLY A 1 99 ? -11.711 -14.459 17.270 1.00 92.25 99 GLY A CA 1
ATOM 834 C C . GLY A 1 99 ? -12.361 -13.079 17.425 1.00 92.25 99 GLY A C 1
ATOM 835 O O . GLY A 1 99 ? -13.575 -12.979 17.239 1.00 92.25 99 GLY A O 1
ATOM 836 N N . GLU A 1 100 ? -11.608 -12.009 17.710 1.00 94.75 100 GLU A N 1
ATOM 837 C CA . GLU A 1 100 ? -12.171 -10.655 17.725 1.00 94.75 100 GLU A CA 1
ATOM 838 C C . GLU A 1 100 ? -12.504 -10.164 16.309 1.00 94.75 100 GLU A C 1
ATOM 840 O O . GLU A 1 100 ? -11.767 -10.361 15.340 1.00 94.75 100 GLU A O 1
ATOM 845 N N . ALA A 1 101 ? -13.652 -9.496 16.182 1.00 94.06 101 ALA A N 1
ATOM 846 C CA . ALA A 1 101 ? -14.077 -8.930 14.914 1.00 94.06 101 ALA A CA 1
ATOM 847 C C . ALA A 1 101 ? -13.240 -7.687 14.581 1.00 94.06 101 ALA A C 1
ATOM 849 O O . ALA A 1 101 ? -13.303 -6.681 15.285 1.00 94.06 101 ALA A O 1
ATOM 850 N N . LEU A 1 102 ? -12.496 -7.739 13.474 1.00 95.81 102 LEU A N 1
ATOM 851 C CA . LEU A 1 102 ? -11.708 -6.597 13.012 1.00 95.81 102 LEU A CA 1
ATOM 852 C C . LEU A 1 102 ? -12.567 -5.574 12.250 1.00 95.81 102 LEU A C 1
ATOM 854 O O . LEU A 1 102 ? -13.383 -5.999 11.408 1.00 95.81 102 LEU A O 1
ATOM 858 N N . PRO A 1 103 ? -12.330 -4.257 12.444 1.00 95.38 103 PRO A N 1
ATOM 859 C CA . PRO A 1 103 ? -12.960 -3.195 11.670 1.00 95.38 103 PRO A CA 1
ATOM 860 C C . PRO A 1 103 ? -12.838 -3.426 10.162 1.00 95.38 103 PRO A C 1
ATOM 862 O O . PRO A 1 103 ? -11.923 -4.095 9.677 1.00 95.38 103 PRO A O 1
ATOM 865 N N . ARG A 1 104 ? -13.793 -2.895 9.396 1.00 95.31 104 ARG A N 1
ATOM 866 C CA . ARG A 1 104 ? -13.770 -2.947 7.926 1.00 95.31 104 ARG A CA 1
ATOM 867 C C . ARG A 1 104 ? -13.150 -1.663 7.370 1.00 95.31 104 ARG A C 1
ATOM 869 O O . ARG A 1 104 ? -13.366 -0.589 7.930 1.00 95.31 104 ARG A O 1
ATOM 876 N N . LEU A 1 105 ? -12.464 -1.775 6.235 1.00 93.00 105 LEU A N 1
ATOM 877 C CA . LEU A 1 105 ? -11.846 -0.653 5.512 1.00 93.00 105 LEU A CA 1
ATOM 878 C C . LEU A 1 105 ? -12.829 0.076 4.572 1.00 93.00 105 LEU A C 1
ATOM 880 O O . LEU A 1 105 ? -12.423 0.551 3.519 1.00 93.00 105 LEU A O 1
ATOM 884 N N . ARG A 1 106 ? -14.131 0.085 4.885 1.00 85.62 106 ARG A N 1
ATOM 885 C CA . ARG A 1 106 ? -15.135 0.719 4.013 1.00 85.62 106 ARG A CA 1
ATOM 886 C C . ARG A 1 106 ? -14.945 2.225 3.923 1.00 85.62 106 ARG A C 1
ATOM 888 O O . ARG A 1 106 ? -14.665 2.816 4.987 1.00 85.62 106 ARG A O 1
#

Foldseek 3Di:
DPDPPPPPPVVLVVDALVNLLVCLVVVVVVLVVLQVQLVLLCDPPRDQDDPSPPPVCNVVSNVSSVVSVVVSVCSVPPVQVVVQQVNCCSVPVDGDDPPDDTDHSD

Radius of gyration: 18.06 Å; chains: 1; bounding box: 42×27×44 Å